Protein AF-A0A939CDS8-F1 (afdb_monomer)

Solvent-accessible surface area (backbone atoms only — not comparable to full-atom values): 3771 Å² total; per-residue (Å²): 136,89,47,66,50,73,57,37,77,98,58,34,42,40,68,46,51,47,52,46,28,73,75,72,50,61,6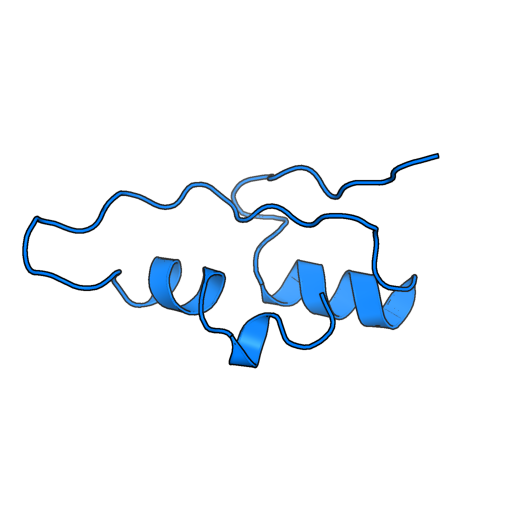1,83,40,79,42,63,36,89,65,78,79,49,60,89,97,52,71,58,55,74,72,55,34,50,56,68,35,64,84,54,48,68,87,104

Secondary structure (DSSP, 8-state):
---EE---TTTSSHHHHHHHHHHH---SEE-PSP-PPPPTT-PPPHHHHHHH-GGGGTT-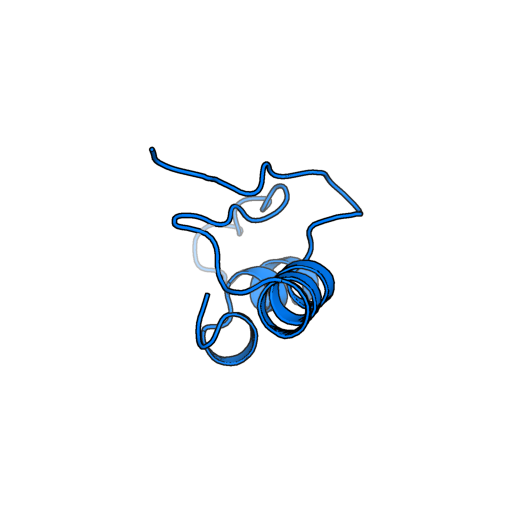

pLDDT: mean 94.97, std 3.08, range [84.94, 97.94]

Structure (mmCIF, N/CA/C/O backbone):
data_AF-A0A939CDS8-F1
#
_entry.id   AF-A0A939CDS8-F1
#
loop_
_atom_site.group_PDB
_atom_site.id
_atom_site.type_symbol
_atom_site.label_atom_id
_atom_site.label_alt_id
_atom_site.label_comp_id
_atom_site.label_asym_id
_atom_site.label_entity_id
_atom_site.label_seq_id
_atom_site.pdbx_PDB_ins_code
_atom_site.Cartn_x
_atom_site.Cartn_y
_atom_site.Cartn_z
_atom_site.occupancy
_atom_site.B_iso_or_equiv
_atom_site.auth_seq_id
_atom_site.auth_comp_id
_atom_site.auth_asym_id
_atom_site.auth_atom_id
_atom_site.pdbx_PDB_model_num
ATOM 1 N N . MET A 1 1 ? -18.636 5.929 7.071 1.00 84.94 1 MET A N 1
ATOM 2 C CA . MET A 1 1 ? -17.464 6.828 7.012 1.00 84.94 1 MET A CA 1
ATOM 3 C C . MET A 1 1 ? -16.360 6.028 6.353 1.00 84.94 1 MET A C 1
ATOM 5 O O . MET A 1 1 ? -16.182 4.905 6.791 1.00 84.94 1 MET A O 1
ATOM 9 N N . ILE A 1 2 ? -15.721 6.546 5.303 1.00 94.62 2 ILE A N 1
ATOM 10 C CA . ILE A 1 2 ? -14.602 5.866 4.630 1.00 94.62 2 ILE A CA 1
ATOM 11 C C . ILE A 1 2 ? -13.305 6.388 5.251 1.00 94.62 2 ILE A C 1
ATOM 13 O O . ILE A 1 2 ? -13.113 7.604 5.325 1.00 94.62 2 ILE A O 1
ATOM 17 N N . LEU A 1 3 ? -12.446 5.486 5.708 1.00 96.69 3 LEU A N 1
ATOM 18 C CA . LEU A 1 3 ? -11.133 5.757 6.274 1.00 96.69 3 LEU A CA 1
ATOM 19 C C . LEU A 1 3 ? -10.052 5.233 5.332 1.00 96.69 3 LEU A C 1
ATOM 21 O O . LEU A 1 3 ? -10.078 4.085 4.901 1.00 96.69 3 LEU A O 1
ATOM 25 N N . SER A 1 4 ? -9.071 6.078 5.031 1.00 97.31 4 SER A N 1
ATOM 26 C CA . SER A 1 4 ? -7.982 5.733 4.119 1.00 97.31 4 SER A CA 1
ATOM 27 C C . SER A 1 4 ? -6.621 6.071 4.708 1.00 97.31 4 SER A C 1
ATOM 29 O O . SER A 1 4 ? -6.457 7.158 5.270 1.00 97.31 4 SER A O 1
ATOM 31 N N . L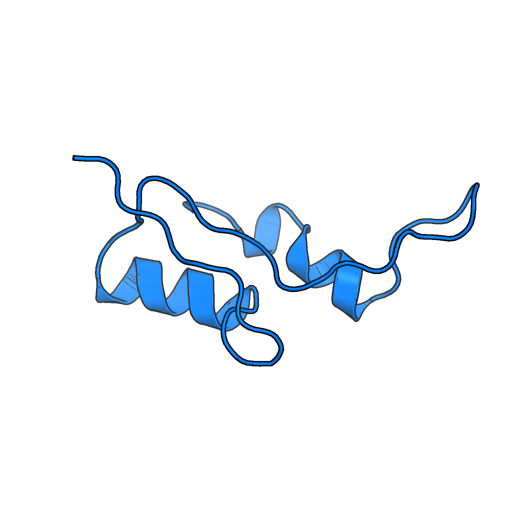EU A 1 5 ? -5.628 5.201 4.505 1.00 97.69 5 LEU A N 1
ATOM 32 C CA . LEU A 1 5 ? -4.235 5.500 4.840 1.00 97.69 5 LEU A CA 1
ATOM 33 C C . LEU A 1 5 ? -3.573 6.286 3.701 1.00 97.69 5 LEU A C 1
ATOM 35 O O . LEU A 1 5 ? -3.326 5.735 2.628 1.00 97.69 5 LEU A O 1
ATOM 39 N N . ALA A 1 6 ? -3.264 7.560 3.946 1.00 97.69 6 ALA A N 1
ATOM 40 C CA . ALA A 1 6 ? -2.593 8.428 2.980 1.00 97.69 6 ALA A CA 1
ATOM 41 C C . ALA A 1 6 ? -1.171 7.933 2.632 1.00 97.69 6 ALA A C 1
ATOM 43 O O . ALA A 1 6 ? -0.492 7.366 3.491 1.00 97.69 6 ALA A O 1
ATOM 44 N N . PRO A 1 7 ? -0.683 8.176 1.402 1.00 97.81 7 PRO A N 1
ATOM 45 C CA . PRO A 1 7 ? 0.675 7.815 1.022 1.00 97.81 7 PRO A CA 1
ATOM 46 C C . PRO A 1 7 ? 1.686 8.816 1.599 1.00 97.81 7 PRO A C 1
ATOM 48 O O . PRO A 1 7 ? 1.624 10.015 1.327 1.00 97.81 7 PRO A O 1
ATOM 51 N N . MET A 1 8 ? 2.643 8.320 2.379 1.00 97.81 8 MET A N 1
ATOM 52 C CA . MET A 1 8 ? 3.729 9.099 2.970 1.00 97.81 8 MET A C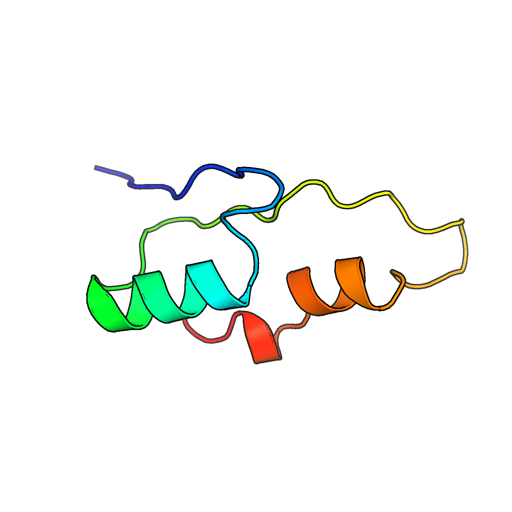A 1
ATOM 53 C C . MET A 1 8 ? 5.063 8.423 2.647 1.00 97.81 8 MET A C 1
ATOM 55 O O . MET A 1 8 ? 5.376 7.346 3.166 1.00 97.81 8 MET A O 1
ATOM 59 N N . GLU A 1 9 ? 5.842 9.049 1.765 1.00 96.25 9 GLU A N 1
ATOM 60 C CA . GLU A 1 9 ? 7.120 8.516 1.284 1.00 96.25 9 GLU A CA 1
ATOM 61 C C . GLU A 1 9 ? 8.080 8.226 2.447 1.00 96.25 9 GLU A C 1
ATOM 63 O O . GLU A 1 9 ? 8.266 9.049 3.342 1.00 96.25 9 GLU A O 1
ATOM 68 N N . GLY A 1 10 ? 8.664 7.026 2.454 1.00 94.94 10 GLY A N 1
ATOM 69 C CA . GLY A 1 10 ? 9.535 6.558 3.537 1.00 94.94 10 GLY A CA 1
ATOM 70 C C . GLY A 1 10 ? 8.823 6.099 4.818 1.00 94.94 10 GLY A C 1
ATOM 71 O O . GLY A 1 10 ? 9.501 5.599 5.712 1.00 94.94 10 GLY A O 1
ATOM 72 N N . ILE A 1 11 ? 7.492 6.217 4.911 1.00 96.94 11 ILE A N 1
ATOM 73 C CA . ILE A 1 11 ? 6.716 5.841 6.105 1.00 96.94 11 ILE A CA 1
ATOM 74 C C . ILE A 1 11 ? 5.720 4.725 5.770 1.00 96.94 11 ILE A C 1
ATOM 76 O O . ILE A 1 11 ? 5.833 3.621 6.299 1.00 96.94 11 ILE A O 1
ATOM 80 N N . THR A 1 12 ? 4.779 4.951 4.851 1.00 97.50 12 THR A N 1
ATOM 81 C CA . THR A 1 12 ? 3.640 4.038 4.614 1.00 97.50 12 THR A CA 1
ATOM 82 C C . THR A 1 12 ? 3.914 2.973 3.544 1.00 97.50 12 THR A C 1
ATOM 84 O O . THR A 1 12 ? 3.058 2.676 2.704 1.00 97.50 12 THR A O 1
ATOM 87 N N . GLY A 1 13 ? 5.114 2.385 3.555 1.00 97.56 13 GLY A N 1
ATOM 88 C CA . GLY A 1 13 ? 5.460 1.247 2.691 1.00 97.56 13 GLY A CA 1
ATOM 89 C C . GLY A 1 13 ? 4.703 -0.036 3.065 1.00 97.56 13 GLY A C 1
ATOM 90 O O . GLY A 1 13 ? 4.077 -0.106 4.124 1.00 97.56 13 GLY A O 1
ATOM 91 N N . HIS A 1 14 ? 4.789 -1.072 2.226 1.00 97.19 14 HIS A N 1
ATOM 92 C CA . HIS A 1 14 ? 4.049 -2.337 2.403 1.00 97.19 14 HIS A CA 1
ATOM 93 C C . HIS A 1 14 ? 4.171 -2.954 3.811 1.00 97.19 14 HIS A C 1
ATOM 95 O O . HIS A 1 14 ? 3.179 -3.418 4.367 1.00 97.19 14 HIS A O 1
ATOM 101 N N . VAL A 1 15 ? 5.357 -2.892 4.432 1.00 97.12 15 VAL A N 1
ATOM 102 C CA . VAL A 1 15 ? 5.567 -3.374 5.811 1.00 97.12 15 VAL A CA 1
ATOM 103 C C . VAL A 1 15 ? 4.717 -2.594 6.814 1.00 97.12 15 VAL A C 1
ATOM 105 O O . VAL A 1 15 ? 4.033 -3.201 7.632 1.00 97.12 15 VAL A O 1
ATOM 108 N N . PHE A 1 16 ? 4.732 -1.259 6.743 1.00 97.88 16 PHE A N 1
ATOM 109 C CA . PHE A 1 16 ? 3.949 -0.415 7.645 1.00 97.88 16 PHE A CA 1
ATOM 110 C C . PHE A 1 16 ? 2.455 -0.669 7.467 1.00 97.88 16 PHE A C 1
ATOM 112 O O . PHE A 1 16 ? 1.747 -0.826 8.455 1.00 97.88 16 PHE A O 1
ATOM 119 N N . ARG A 1 17 ? 1.976 -0.739 6.218 1.00 97.94 17 ARG A N 1
ATOM 120 C CA . ARG A 1 17 ? 0.552 -0.961 5.934 1.00 97.94 17 ARG A CA 1
ATOM 121 C C . ARG A 1 17 ? 0.054 -2.274 6.531 1.00 97.94 17 ARG A C 1
ATOM 123 O O . ARG A 1 17 ? -0.990 -2.286 7.175 1.00 97.94 17 ARG A O 1
ATOM 130 N N . ARG A 1 18 ? 0.839 -3.346 6.383 1.00 97.56 18 ARG A N 1
ATOM 131 C CA . ARG A 1 18 ? 0.506 -4.656 6.948 1.00 97.56 18 ARG A CA 1
ATOM 132 C C . ARG A 1 18 ? 0.474 -4.629 8.474 1.00 97.56 18 ARG A C 1
ATOM 134 O O . ARG A 1 18 ? -0.525 -5.020 9.062 1.00 97.56 18 ARG A O 1
ATOM 141 N N . VAL A 1 19 ? 1.518 -4.092 9.109 1.00 97.69 19 VAL A N 1
ATOM 142 C CA . VAL A 1 19 ? 1.575 -3.979 10.578 1.00 97.69 19 VAL A CA 1
ATOM 143 C C . VAL A 1 19 ? 0.445 -3.094 11.109 1.00 97.69 19 VAL A C 1
ATOM 145 O O . VAL A 1 19 ? -0.183 -3.432 12.105 1.00 97.69 19 VAL A O 1
ATOM 148 N N . HIS A 1 20 ? 0.127 -1.990 10.430 1.00 97.88 20 HIS A N 1
ATOM 149 C CA . HIS A 1 20 ? -1.018 -1.157 10.785 1.00 97.88 20 HIS A CA 1
ATOM 150 C C . HIS A 1 20 ? -2.319 -1.969 10.769 1.00 97.88 20 HIS A C 1
ATOM 152 O O . HIS A 1 20 ? -3.086 -1.891 11.725 1.00 97.88 20 HIS A O 1
ATOM 158 N N . ALA A 1 21 ? -2.588 -2.726 9.701 1.00 97.62 21 ALA A N 1
ATOM 159 C CA . ALA A 1 21 ? -3.802 -3.537 9.608 1.00 97.62 21 ALA A CA 1
ATOM 160 C C . ALA A 1 21 ? -3.852 -4.656 10.662 1.00 97.62 21 ALA A C 1
ATOM 162 O O . ALA A 1 21 ? -4.915 -4.913 11.220 1.00 97.62 21 ALA A O 1
ATOM 163 N N . GLU A 1 22 ? -2.713 -5.271 10.990 1.00 96.94 22 GLU A N 1
ATOM 164 C CA . GLU A 1 22 ? -2.606 -6.264 12.069 1.00 96.94 22 GLU A CA 1
ATOM 165 C C . GLU A 1 22 ? -2.891 -5.651 13.454 1.00 96.94 22 GLU A C 1
ATOM 167 O O . GLU A 1 22 ? -3.555 -6.277 14.279 1.00 96.94 22 GLU A O 1
ATOM 172 N N . CYS A 1 23 ? -2.419 -4.428 13.721 1.00 97.75 23 CYS A N 1
ATOM 173 C CA . CYS A 1 23 ? -2.582 -3.777 15.025 1.00 97.75 23 CYS A CA 1
ATOM 174 C C . CYS A 1 23 ? -3.942 -3.090 15.219 1.00 97.75 23 CYS A C 1
ATOM 176 O O . CYS A 1 23 ? -4.462 -3.082 16.334 1.00 97.75 23 CYS A O 1
ATOM 178 N N . PHE A 1 24 ? -4.495 -2.478 14.168 1.00 96.94 24 PHE A N 1
ATOM 179 C CA . PHE A 1 24 ? -5.662 -1.587 14.258 1.00 96.94 24 PHE A CA 1
ATOM 180 C C . PHE A 1 24 ? -6.865 -2.054 13.428 1.00 96.94 24 PHE A C 1
ATOM 182 O O . PHE A 1 24 ? -7.922 -1.426 13.483 1.00 96.94 24 PHE A O 1
ATOM 189 N N . GLY A 1 25 ? -6.724 -3.147 12.676 1.00 96.56 25 GLY A N 1
ATOM 190 C CA . GLY A 1 25 ? -7.671 -3.548 11.640 1.00 96.56 25 GLY A CA 1
ATOM 191 C C . GLY A 1 25 ? -7.384 -2.861 10.303 1.00 96.56 25 GLY A C 1
ATOM 192 O O . GLY A 1 25 ? -6.797 -1.775 10.242 1.00 96.56 25 GLY A O 1
ATOM 193 N N . ALA A 1 26 ? -7.782 -3.520 9.214 1.00 97.12 26 ALA A N 1
ATOM 194 C CA . ALA A 1 26 ? -7.677 -2.959 7.873 1.00 97.12 26 ALA A CA 1
ATOM 195 C C . ALA A 1 26 ? -8.619 -1.753 7.712 1.00 97.12 26 ALA A C 1
ATOM 197 O O . ALA A 1 26 ? -9.773 -1.787 8.142 1.00 97.12 26 ALA A O 1
ATOM 198 N N . LEU A 1 27 ? -8.111 -0.688 7.092 1.00 97.31 27 LEU A N 1
ATOM 199 C CA . LEU A 1 27 ? -8.904 0.458 6.645 1.00 97.31 27 LEU A CA 1
ATOM 200 C C . LEU A 1 27 ? -9.616 0.160 5.318 1.00 97.31 27 LEU A C 1
ATOM 202 O O . LEU A 1 27 ? -9.314 -0.830 4.659 1.00 97.31 27 LEU A O 1
ATOM 206 N N . ASP A 1 2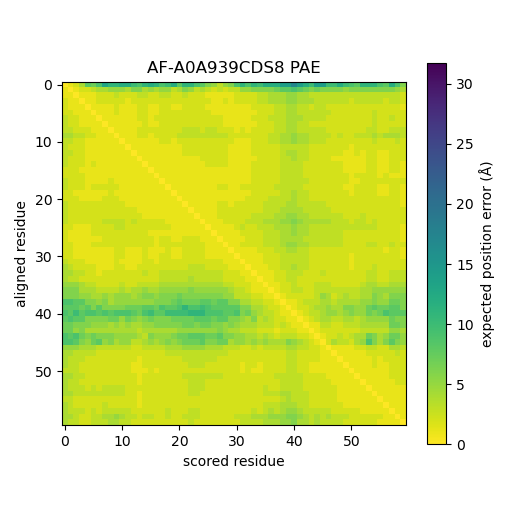8 ? -10.517 1.050 4.889 1.00 97.62 28 ASP A N 1
ATOM 207 C CA . ASP A 1 28 ? -11.233 0.892 3.616 1.00 97.62 28 ASP A CA 1
ATOM 208 C C . ASP A 1 28 ? -10.298 1.002 2.402 1.00 97.62 28 ASP A C 1
ATOM 210 O O . ASP A 1 28 ? -10.567 0.422 1.351 1.00 97.62 28 ASP A O 1
ATOM 214 N N . CYS A 1 29 ? -9.225 1.795 2.516 1.00 96.81 29 CYS A N 1
ATOM 215 C CA . CYS A 1 29 ? -8.261 2.022 1.441 1.00 96.81 29 CYS A CA 1
ATOM 216 C C . CYS A 1 29 ? -6.841 2.235 1.975 1.00 96.81 29 CYS A C 1
ATOM 218 O O . CYS A 1 29 ? -6.615 2.990 2.926 1.00 96.81 29 CYS A O 1
ATOM 220 N N . TYR A 1 30 ? -5.867 1.686 1.254 1.00 97.62 30 TYR A N 1
ATOM 221 C CA . TYR A 1 30 ? -4.449 1.954 1.449 1.00 97.62 30 TYR A CA 1
ATOM 222 C C . TYR A 1 30 ? -3.798 2.422 0.149 1.00 97.62 30 TYR A C 1
ATOM 224 O O . TYR A 1 30 ? -4.019 1.837 -0.910 1.00 97.62 30 TYR A O 1
ATOM 232 N N . TYR A 1 31 ? -2.938 3.436 0.238 1.00 97.12 31 TYR A N 1
ATOM 233 C CA . TYR A 1 31 ? -2.171 3.923 -0.907 1.00 97.12 31 TYR A CA 1
ATOM 234 C C . TYR A 1 31 ? -0.687 3.584 -0.769 1.00 97.12 31 TYR A C 1
ATOM 236 O O . TYR A 1 31 ? -0.106 3.646 0.319 1.00 97.12 31 TYR A O 1
ATOM 244 N N . THR A 1 32 ? -0.055 3.238 -1.890 1.00 96.62 32 THR A N 1
ATOM 245 C CA . THR A 1 32 ? 1.397 3.068 -1.933 1.00 96.62 32 THR A CA 1
ATOM 246 C C . THR A 1 32 ? 2.095 4.425 -1.888 1.00 96.62 32 THR A C 1
ATOM 248 O O . THR A 1 32 ? 1.552 5.402 -2.408 1.00 96.62 32 THR A O 1
ATOM 251 N N . PRO A 1 33 ? 3.331 4.503 -1.362 1.00 95.69 33 PRO A N 1
ATOM 252 C CA . PRO A 1 33 ? 4.242 5.595 -1.682 1.00 95.69 33 PRO A CA 1
ATOM 253 C C . PRO A 1 33 ? 4.430 5.747 -3.199 1.00 95.69 33 PRO A C 1
ATOM 255 O O . PRO A 1 33 ? 3.938 4.929 -3.990 1.00 95.69 33 PRO A O 1
ATOM 258 N N . PHE A 1 34 ? 5.134 6.794 -3.623 1.00 94.94 34 PHE A N 1
ATOM 259 C CA . PHE A 1 34 ? 5.255 7.088 -5.046 1.00 94.94 34 PHE A CA 1
ATOM 260 C C . PHE A 1 34 ? 5.960 5.943 -5.788 1.00 94.94 34 PHE A C 1
ATOM 262 O O . PHE A 1 34 ? 7.072 5.537 -5.449 1.00 94.94 34 PHE A O 1
ATOM 269 N N . LEU A 1 35 ? 5.316 5.440 -6.844 1.00 94.31 35 LEU A N 1
ATOM 270 C CA . LEU A 1 35 ? 5.884 4.413 -7.707 1.00 94.31 35 LEU A CA 1
ATOM 271 C C . LEU A 1 35 ? 6.398 5.064 -8.990 1.00 94.31 35 LEU A C 1
ATOM 273 O O . LEU A 1 35 ? 5.587 5.470 -9.827 1.00 94.31 35 LEU A O 1
ATOM 277 N N . PRO A 1 36 ? 7.727 5.155 -9.191 1.00 90.50 36 PRO A N 1
ATOM 278 C CA . PRO A 1 36 ? 8.249 5.629 -10.459 1.00 90.50 36 PRO A CA 1
ATOM 279 C C . PRO A 1 36 ? 7.802 4.662 -11.565 1.00 90.50 36 PRO A C 1
ATOM 281 O O . PRO A 1 36 ? 7.971 3.445 -11.406 1.00 90.50 36 PRO A O 1
ATOM 284 N N . PRO A 1 37 ? 7.238 5.167 -12.679 1.00 90.56 37 PRO A N 1
ATOM 285 C CA . PRO A 1 37 ? 6.784 4.306 -13.759 1.00 90.56 37 PRO A CA 1
ATOM 286 C C . PRO A 1 37 ? 7.967 3.484 -14.287 1.00 90.56 37 PRO A C 1
ATOM 288 O O . PRO A 1 37 ? 9.075 4.018 -14.433 1.00 90.56 37 PRO A O 1
ATOM 291 N N . PRO A 1 38 ? 7.778 2.184 -14.572 1.00 90.94 38 PRO A N 1
ATOM 292 C CA . PRO A 1 38 ? 8.837 1.397 -15.169 1.00 90.94 38 PRO A CA 1
ATOM 293 C C . PRO A 1 38 ? 9.093 1.904 -16.590 1.00 90.94 38 PRO A C 1
ATOM 295 O O . PRO A 1 38 ? 8.216 2.474 -17.244 1.00 90.94 38 PRO A O 1
ATOM 298 N N . ARG A 1 39 ? 10.306 1.672 -17.101 1.00 90.88 39 ARG A N 1
ATOM 299 C CA . ARG A 1 39 ? 10.570 1.884 -18.529 1.00 90.88 39 ARG A CA 1
ATOM 300 C C . ARG A 1 39 ? 9.611 1.016 -19.343 1.00 90.88 39 ARG A C 1
ATOM 302 O O . ARG A 1 39 ? 9.326 -0.113 -18.949 1.00 90.88 39 ARG A O 1
ATOM 309 N N . VAL A 1 40 ? 9.146 1.531 -20.477 1.00 91.12 40 VAL A N 1
ATOM 310 C CA . VAL A 1 40 ? 8.262 0.790 -21.387 1.00 91.12 40 VAL A CA 1
ATOM 311 C C . VAL A 1 40 ? 8.885 -0.571 -21.715 1.00 91.12 40 VAL A C 1
ATOM 313 O O . VAL A 1 40 ? 10.062 -0.647 -22.060 1.00 91.12 40 VAL A O 1
ATOM 316 N N . GLY A 1 41 ? 8.101 -1.640 -21.558 1.00 91.44 41 GLY A N 1
ATOM 317 C CA . GLY A 1 41 ? 8.548 -3.023 -21.754 1.00 91.44 41 GLY A CA 1
ATOM 318 C C . GLY A 1 41 ? 9.199 -3.688 -20.533 1.00 91.44 41 GLY A C 1
ATOM 319 O O . GLY A 1 41 ? 9.424 -4.895 -20.566 1.00 91.44 41 GLY A O 1
ATOM 320 N N . ASN A 1 42 ? 9.446 -2.955 -19.441 1.00 90.69 42 ASN A N 1
ATOM 321 C CA . ASN A 1 42 ? 10.033 -3.492 -18.213 1.00 90.69 42 ASN A CA 1
ATOM 322 C C . ASN A 1 42 ? 9.016 -3.568 -17.066 1.00 90.69 42 ASN A C 1
ATOM 324 O O . ASN A 1 42 ? 8.023 -2.845 -17.022 1.00 90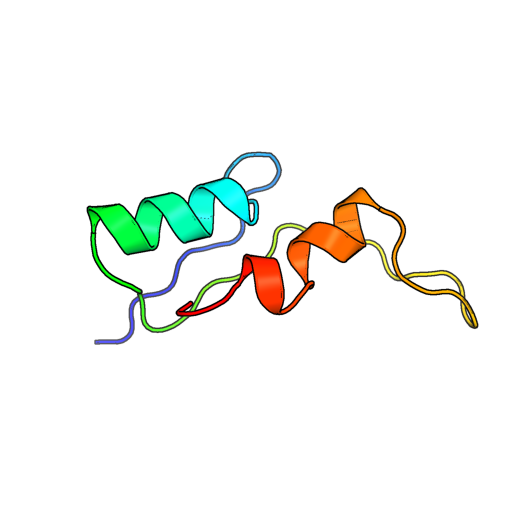.69 42 ASN A O 1
ATOM 328 N N . ARG A 1 43 ? 9.303 -4.436 -16.091 1.00 89.31 43 ARG A N 1
ATOM 329 C CA . ARG A 1 43 ? 8.583 -4.489 -14.810 1.00 89.31 43 ARG A CA 1
ATOM 330 C C . ARG A 1 43 ? 9.116 -3.424 -13.847 1.00 89.31 43 ARG A C 1
ATOM 332 O O . ARG A 1 43 ? 10.203 -2.878 -14.049 1.00 89.31 43 ARG A O 1
ATOM 339 N N . PHE A 1 44 ? 8.375 -3.166 -12.770 1.00 92.12 44 PHE A N 1
ATOM 340 C CA . PHE A 1 44 ? 8.880 -2.381 -11.644 1.00 92.12 44 PHE A CA 1
ATOM 341 C C . PHE A 1 44 ? 10.175 -2.987 -11.083 1.00 92.12 44 PHE A C 1
ATOM 343 O O . PHE A 1 44 ? 10.307 -4.204 -10.956 1.00 92.12 44 PHE A O 1
ATOM 350 N N . GLY A 1 45 ? 11.132 -2.125 -10.731 1.00 88.44 45 GLY A N 1
ATOM 351 C CA . GLY A 1 45 ? 12.342 -2.533 -10.014 1.00 88.44 45 GLY A CA 1
ATOM 352 C C . GLY A 1 45 ? 12.035 -2.942 -8.569 1.00 88.44 45 GLY A C 1
ATOM 353 O O . GLY A 1 45 ? 10.995 -2.580 -8.028 1.00 88.44 45 GLY A O 1
ATOM 354 N N . GLY A 1 46 ? 12.960 -3.660 -7.921 1.00 88.31 46 GLY A N 1
ATOM 355 C CA . GLY A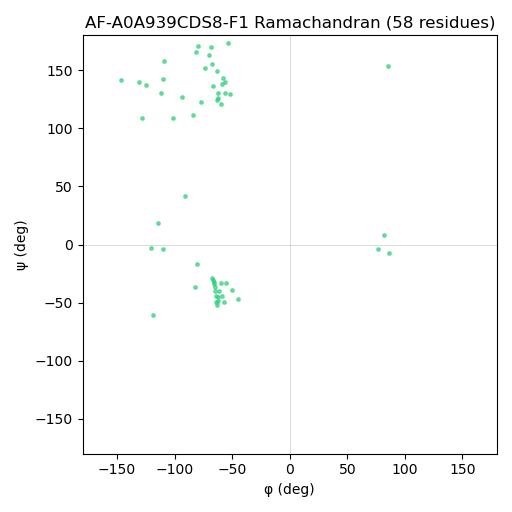 1 46 ? 12.712 -4.389 -6.667 1.00 88.31 46 GLY A CA 1
ATOM 356 C C . GLY A 1 46 ? 11.935 -3.637 -5.575 1.00 88.31 46 GLY A C 1
ATOM 357 O O . GLY A 1 46 ? 10.981 -4.192 -5.041 1.00 88.31 46 GLY A O 1
ATOM 358 N N . LYS A 1 47 ? 12.284 -2.379 -5.257 1.00 89.31 47 LYS A N 1
ATOM 359 C CA . LYS A 1 47 ? 11.540 -1.587 -4.252 1.00 89.31 47 LYS A CA 1
ATOM 360 C C . LYS A 1 47 ? 10.093 -1.318 -4.676 1.00 89.31 47 LYS A C 1
ATOM 362 O O . LYS A 1 47 ? 9.185 -1.628 -3.919 1.00 89.31 47 LYS A O 1
ATOM 367 N N . ALA A 1 48 ? 9.886 -0.796 -5.885 1.00 93.94 48 ALA A N 1
ATOM 368 C CA . ALA A 1 48 ? 8.550 -0.504 -6.402 1.00 93.94 48 ALA A CA 1
ATOM 369 C C . ALA A 1 48 ? 7.718 -1.782 -6.604 1.00 93.94 48 ALA A C 1
ATOM 371 O O . ALA A 1 48 ? 6.519 -1.776 -6.359 1.00 93.94 48 ALA A O 1
ATOM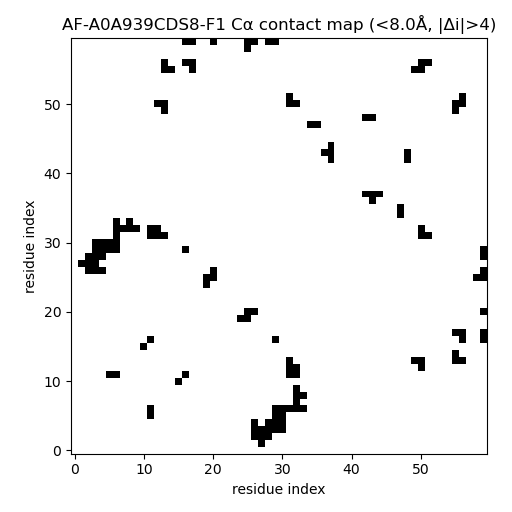 372 N N . PHE A 1 49 ? 8.354 -2.897 -6.979 1.00 95.00 49 PHE A N 1
ATOM 373 C CA . PHE A 1 49 ? 7.677 -4.188 -7.094 1.00 95.00 49 PHE A CA 1
ATOM 374 C C . PHE A 1 49 ? 7.145 -4.677 -5.742 1.00 95.00 49 PH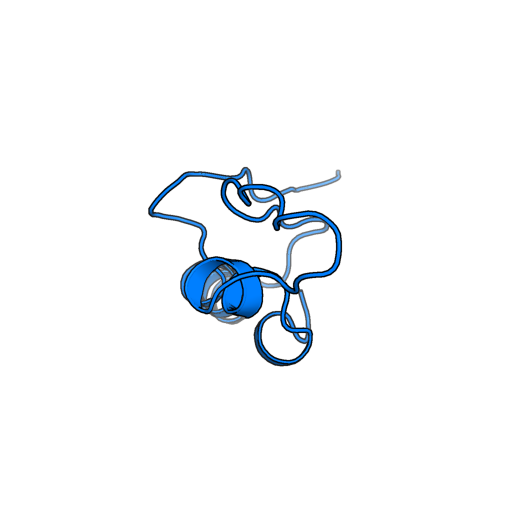E A C 1
ATOM 376 O O . PHE A 1 49 ? 5.996 -5.093 -5.666 1.00 95.00 49 PHE A O 1
ATOM 383 N N . LYS A 1 50 ? 7.933 -4.573 -4.661 1.00 95.31 50 LYS A N 1
ATOM 384 C CA . LYS A 1 50 ? 7.488 -4.983 -3.317 1.00 95.31 50 LYS A CA 1
ATOM 385 C C . LYS A 1 50 ? 6.253 -4.225 -2.835 1.00 95.31 50 LYS A C 1
ATOM 387 O O . LYS A 1 50 ? 5.444 -4.809 -2.125 1.00 95.31 50 LYS A O 1
ATOM 392 N N . GLU A 1 51 ? 6.105 -2.961 -3.228 1.00 96.50 51 GLU A N 1
ATOM 393 C CA . GLU A 1 51 ? 4.937 -2.153 -2.868 1.00 96.50 51 GLU A CA 1
ATOM 394 C C . GLU A 1 51 ? 3.639 -2.649 -3.516 1.00 96.50 51 GLU A C 1
ATOM 396 O O . GLU A 1 51 ? 2.582 -2.492 -2.910 1.00 96.50 51 GLU A O 1
ATOM 401 N N . VAL A 1 52 ? 3.711 -3.276 -4.695 1.00 93.75 52 VAL A N 1
ATOM 402 C CA . VAL A 1 52 ? 2.540 -3.742 -5.466 1.00 93.75 52 VAL A CA 1
ATOM 403 C C . VAL A 1 52 ? 2.394 -5.262 -5.524 1.00 93.75 52 VAL A C 1
ATOM 405 O O . VAL A 1 52 ? 1.426 -5.759 -6.092 1.00 93.75 52 VAL A O 1
ATOM 408 N N . ASP A 1 53 ? 3.341 -6.010 -4.958 1.00 95.62 53 ASP A N 1
ATOM 409 C CA . ASP A 1 53 ? 3.277 -7.468 -4.874 1.00 95.62 53 ASP A CA 1
ATOM 410 C C . ASP A 1 53 ? 2.020 -7.888 -4.082 1.00 95.62 53 ASP A C 1
ATOM 412 O O . ASP A 1 53 ? 1.884 -7.494 -2.915 1.00 95.62 53 ASP A O 1
ATOM 416 N N . PRO A 1 54 ? 1.099 -8.676 -4.672 1.00 95.31 54 PRO A N 1
ATOM 417 C CA . PRO A 1 54 ? -0.109 -9.126 -3.987 1.00 95.31 54 PRO A CA 1
ATOM 418 C C . PRO A 1 54 ? 0.176 -9.848 -2.668 1.00 95.31 54 PRO A C 1
ATOM 420 O O . PRO A 1 54 ? -0.585 -9.693 -1.716 1.00 95.31 54 PRO A O 1
ATOM 423 N N . ALA A 1 55 ? 1.291 -10.581 -2.572 1.00 96.12 55 ALA A N 1
ATOM 424 C CA . ALA A 1 55 ? 1.655 -11.287 -1.345 1.00 96.12 55 ALA A CA 1
ATOM 425 C C . ALA A 1 55 ? 1.970 -10.322 -0.187 1.00 96.12 55 ALA A C 1
ATOM 427 O O . ALA A 1 55 ? 1.677 -10.618 0.970 1.00 96.12 55 ALA A O 1
ATOM 428 N N . ASN A 1 56 ? 2.525 -9.143 -0.484 1.00 95.94 56 ASN A N 1
ATOM 429 C CA . ASN A 1 56 ? 2.851 -8.139 0.532 1.00 95.94 56 ASN A CA 1
ATOM 430 C C . ASN A 1 56 ? 1.641 -7.307 0.971 1.00 95.94 56 ASN A C 1
ATOM 432 O O . ASN A 1 56 ? 1.713 -6.653 2.009 1.00 95.94 56 ASN A O 1
ATOM 436 N N . ASN A 1 57 ? 0.559 -7.318 0.190 1.00 95.00 57 ASN A N 1
ATOM 437 C CA . ASN A 1 57 ? -0.653 -6.543 0.449 1.00 95.00 57 ASN A CA 1
ATOM 438 C C . ASN A 1 57 ? -1.868 -7.444 0.745 1.00 95.00 57 ASN A C 1
ATOM 440 O O . ASN A 1 57 ? -3.008 -7.008 0.634 1.00 95.00 57 ASN A O 1
ATOM 444 N N . GLN A 1 58 ? -1.643 -8.711 1.099 1.00 94.94 58 GLN A N 1
ATOM 445 C CA . GLN A 1 58 ? -2.722 -9.643 1.405 1.00 94.94 58 GLN A CA 1
ATOM 446 C C . GLN A 1 58 ? -3.516 -9.176 2.636 1.00 94.94 58 GLN A C 1
ATOM 448 O O . GLN A 1 58 ? -2.949 -9.004 3.712 1.00 94.94 58 GLN A O 1
ATOM 453 N N . GLY A 1 59 ? -4.834 -9.028 2.478 1.00 91.12 59 GLY A N 1
ATOM 454 C CA . GLY A 1 59 ? -5.736 -8.605 3.556 1.00 91.12 59 GLY A CA 1
ATOM 455 C C . GLY A 1 59 ? -5.794 -7.092 3.796 1.00 91.12 59 GLY A C 1
ATOM 456 O O . GLY A 1 59 ? -6.406 -6.680 4.780 1.00 91.12 59 GLY A O 1
ATOM 457 N N . LEU A 1 60 ? -5.165 -6.296 2.922 1.00 93.94 60 LEU A N 1
ATOM 458 C CA . LEU A 1 60 ? -5.298 -4.837 2.849 1.00 93.94 60 LEU A CA 1
ATOM 459 C C . LEU A 1 60 ? -6.303 -4.404 1.779 1.00 93.94 60 LEU A C 1
ATOM 461 O O . LEU A 1 60 ? -6.563 -5.208 0.853 1.00 93.94 60 LEU A O 1
#

Nearest PDB structures (foldseek):
  6llw-assembly1_A  TM=2.917E-01  e=7.150E+00  Fagopyrum esculentum
  6llg-assembly1_A  TM=2.748E-01  e=7.150E+00  Fagopyrum esculentum

Foldseek 3Di:
DADEDDEDPPAQALVNQVVCCVVPNHGNYYDYHDQDDDDPPDDGDDRSCCRVPCVSNPRD

Mean predicted aligned error: 2.7 Å

Sequence (60 aa):
MILSLAPMEGITGHVFRRVHAECFGALDCYYTPFLPPPRVGNRFGGKAFKEVDPANNQGL

Radius of gyration: 12.28 Å; Cα contacts (8 Å, |Δi|>4): 70; chains: 1; bounding box: 30×20×37 Å